Protein AF-A0A379VTX3-F1 (afdb_monomer)

InterPro domains:
  IPR024493 Fumarase D [NF007630] (1-53)
  IPR024493 Fumarase D [PF10965] (2-51)

Nearest PDB structures (foldseek):
  4mtx-assembly2_C  TM=7.151E-01  e=4.629E+00  Arabidopsis thaliana
  4afl-assembly2_F  TM=7.323E-01  e=7.875E+00  Homo sapiens
  1zw0-assembly10_D  TM=3.931E-01  e=5.286E+00  Yersinia pestis

Organism: Salmonella enterica I (NCBI:txid59201)

pLDDT: mean 83.0, std 13.68, range [57.34, 97.19]

Solvent-accessible surface area (backbone atoms only — not comparable to full-atom values): 3211 Å² total; per-residue (Å²): 118,68,74,60,55,48,54,62,38,44,78,69,72,33,61,55,67,46,57,52,52,36,52,51,48,54,54,54,71,67,38,79,92,57,89,69,55,72,68,56,51,53,51,50,52,51,50,38,56,50,49,72,74,90

Radius of gyration: 12.24 Å; Cα contacts (8 Å, |Δi|>4): 26; chains: 1; bounding box: 21×25×32 Å

Secondary structure (DSSP, 8-state):
-HHHHHHHHHTTT--HHHHHHHHHHHHHHH-TTS---HHHHHHHHHHHHHHHH-

Sequence (54 aa):
MVGKVVLEMRDLGQEPKYIVIAGVLRTALANQRIQRSALEKQAMETVINALARS

Mean predicted aligned error: 7.0 Å

Structure (mmCIF, N/CA/C/O backbone):
data_A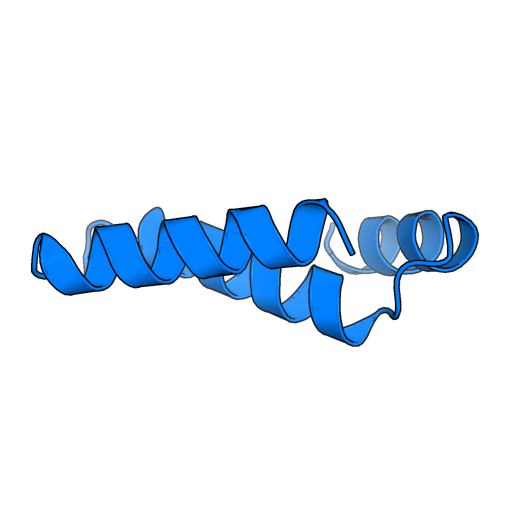F-A0A379VTX3-F1
#
_entry.id   AF-A0A379VTX3-F1
#
loop_
_atom_site.group_PDB
_atom_site.id
_atom_site.type_symbol
_atom_site.label_atom_id
_atom_site.l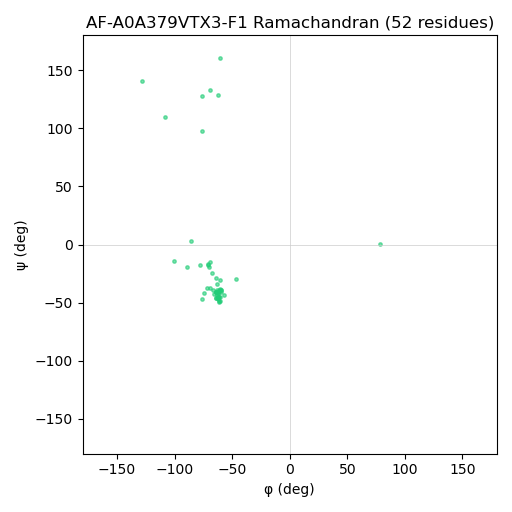abel_alt_id
_atom_site.label_comp_id
_atom_site.label_asym_id
_atom_site.label_entity_id
_atom_site.label_seq_id
_atom_site.pdbx_PDB_ins_code
_atom_site.Cartn_x
_atom_site.Cartn_y
_atom_site.Cartn_z
_atom_site.occupancy
_atom_site.B_iso_or_equiv
_atom_site.auth_seq_id
_atom_site.auth_comp_id
_atom_site.auth_asym_id
_atom_site.auth_atom_id
_atom_site.pdbx_PDB_model_num
ATOM 1 N N . MET A 1 1 ? 8.436 -14.249 -1.601 1.00 59.75 1 MET A N 1
ATOM 2 C CA . MET A 1 1 ? 7.577 -13.647 -2.649 1.00 59.75 1 MET A CA 1
ATOM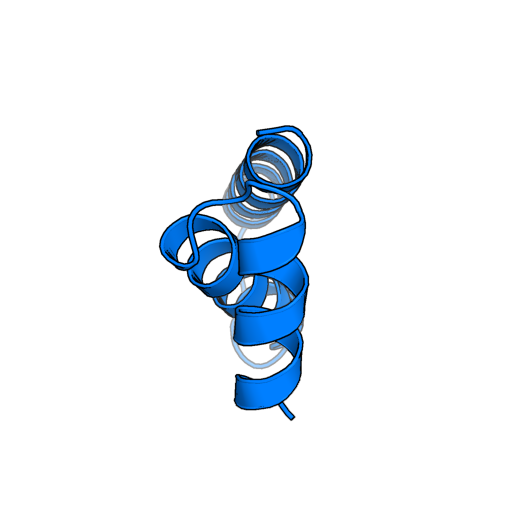 3 C C . MET A 1 1 ? 8.019 -12.237 -3.076 1.00 59.75 1 MET A C 1
ATOM 5 O O . MET A 1 1 ? 7.894 -11.937 -4.251 1.00 59.75 1 MET A O 1
ATOM 9 N N . VAL A 1 2 ? 8.597 -11.400 -2.197 1.00 57.34 2 VAL A N 1
ATOM 10 C CA . VAL A 1 2 ? 9.008 -10.006 -2.516 1.00 57.34 2 VAL A CA 1
ATOM 11 C C . VAL A 1 2 ? 10.042 -9.898 -3.651 1.00 57.34 2 VAL A C 1
ATOM 13 O O . VAL A 1 2 ? 9.916 -9.033 -4.507 1.00 57.34 2 VAL A O 1
ATOM 16 N N . GLY A 1 3 ? 11.019 -10.810 -3.716 1.00 61.31 3 GLY A N 1
ATOM 17 C CA . GLY A 1 3 ? 12.094 -10.743 -4.716 1.00 61.31 3 GLY A CA 1
ATOM 18 C C . GLY A 1 3 ? 11.646 -10.890 -6.176 1.00 61.31 3 GLY A C 1
ATOM 19 O O . GLY A 1 3 ? 12.273 -10.311 -7.049 1.00 61.31 3 GLY A O 1
ATOM 20 N N . LYS A 1 4 ? 10.548 -11.609 -6.451 1.00 66.44 4 LYS A N 1
ATOM 21 C CA . LYS A 1 4 ? 10.039 -11.797 -7.823 1.00 66.44 4 LYS A CA 1
ATOM 22 C C . LYS A 1 4 ? 9.353 -10.530 -8.348 1.00 66.44 4 LYS A C 1
ATOM 24 O O . LYS A 1 4 ? 9.620 -10.100 -9.460 1.00 66.44 4 LYS A O 1
ATOM 29 N N . VAL A 1 5 ? 8.564 -9.889 -7.486 1.00 65.62 5 VAL A N 1
ATOM 30 C CA . VAL A 1 5 ? 7.816 -8.662 -7.79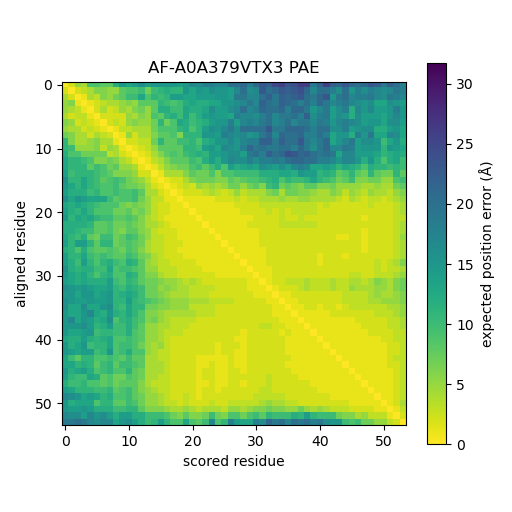9 1.00 65.62 5 VAL A CA 1
ATOM 31 C C . VAL A 1 5 ? 8.759 -7.481 -8.048 1.00 65.62 5 VAL A C 1
ATOM 33 O O . VAL A 1 5 ? 8.543 -6.697 -8.961 1.00 65.62 5 VAL A O 1
ATOM 36 N N . VAL A 1 6 ? 9.848 -7.371 -7.279 1.00 64.44 6 VAL A N 1
ATOM 37 C CA . VAL A 1 6 ? 10.845 -6.298 -7.458 1.00 64.44 6 VAL A CA 1
ATOM 38 C C . VAL A 1 6 ? 11.533 -6.373 -8.827 1.00 64.44 6 VAL A C 1
ATOM 40 O O . VAL A 1 6 ? 11.856 -5.337 -9.404 1.00 64.44 6 VAL A O 1
ATOM 43 N N . LEU A 1 7 ? 11.745 -7.583 -9.353 1.00 64.88 7 LEU A N 1
ATOM 44 C CA . LEU A 1 7 ? 12.366 -7.790 -10.662 1.00 64.88 7 LEU A CA 1
ATOM 45 C C . LEU A 1 7 ? 11.384 -7.488 -11.800 1.00 64.88 7 LEU A C 1
ATOM 47 O O . LEU A 1 7 ? 11.717 -6.704 -12.677 1.00 64.88 7 LEU A O 1
ATOM 51 N N . GLU A 1 8 ? 10.155 -8.005 -11.726 1.00 65.31 8 GLU A N 1
ATOM 52 C CA . GLU A 1 8 ? 9.110 -7.768 -12.739 1.00 65.31 8 GLU A CA 1
ATOM 53 C C . GLU A 1 8 ? 8.749 -6.281 -12.879 1.00 65.31 8 GLU A C 1
ATOM 55 O O . GLU A 1 8 ? 8.387 -5.814 -13.955 1.00 65.31 8 GLU A O 1
ATOM 60 N N . MET A 1 9 ? 8.864 -5.511 -11.796 1.00 64.62 9 MET A N 1
ATOM 61 C CA . MET A 1 9 ? 8.502 -4.094 -11.802 1.00 64.62 9 MET A CA 1
ATOM 62 C C . MET A 1 9 ? 9.663 -3.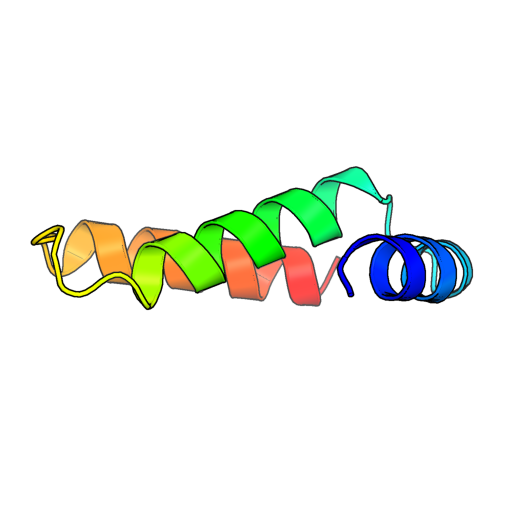171 -12.206 1.00 64.62 9 MET A C 1
ATOM 64 O O . MET A 1 9 ? 9.405 -2.075 -12.699 1.00 64.62 9 MET A O 1
ATOM 68 N N . ARG A 1 10 ? 10.921 -3.639 -12.122 1.00 60.97 10 ARG A N 1
ATOM 69 C CA . ARG A 1 10 ? 12.052 -2.996 -12.819 1.00 60.97 10 ARG A CA 1
ATOM 70 C C . ARG A 1 10 ? 11.807 -2.981 -14.329 1.00 60.97 10 ARG A C 1
ATOM 72 O O . ARG A 1 10 ? 12.081 -1.975 -14.979 1.00 60.97 10 ARG A O 1
ATOM 79 N N . ASP A 1 11 ? 11.272 -4.075 -14.863 1.00 63.69 11 ASP A N 1
ATOM 80 C CA . ASP A 1 11 ? 11.015 -4.232 -16.298 1.00 63.69 11 ASP A CA 1
ATOM 81 C C . ASP A 1 11 ? 9.864 -3.330 -16.791 1.00 63.69 11 ASP A C 1
ATOM 83 O O . ASP A 1 11 ? 9.791 -3.010 -17.975 1.00 63.69 11 ASP A O 1
ATOM 87 N N . LEU A 1 12 ? 9.011 -2.848 -15.877 1.00 65.38 12 LEU A N 1
ATOM 88 C CA . LEU A 1 12 ? 7.937 -1.881 -16.141 1.00 65.38 12 LEU A CA 1
ATOM 89 C C . LEU A 1 12 ? 8.393 -0.411 -16.084 1.00 65.38 12 LEU A C 1
ATOM 91 O O . LEU A 1 12 ? 7.566 0.489 -16.212 1.00 65.38 12 LEU A O 1
ATOM 95 N N . GLY A 1 13 ? 9.686 -0.144 -15.873 1.00 65.88 13 GLY A N 1
ATOM 96 C CA . GLY A 1 13 ? 10.218 1.218 -15.750 1.00 65.88 13 GLY A CA 1
ATOM 97 C C . GLY A 1 13 ? 9.976 1.871 -14.386 1.00 65.88 13 GLY A C 1
ATOM 98 O O . GLY A 1 13 ? 10.424 2.996 -14.168 1.00 65.88 13 GLY A O 1
ATOM 99 N N . GLN A 1 14 ? 9.337 1.168 -13.444 1.00 65.81 14 GLN A N 1
ATOM 100 C CA . GLN A 1 14 ? 9.236 1.633 -12.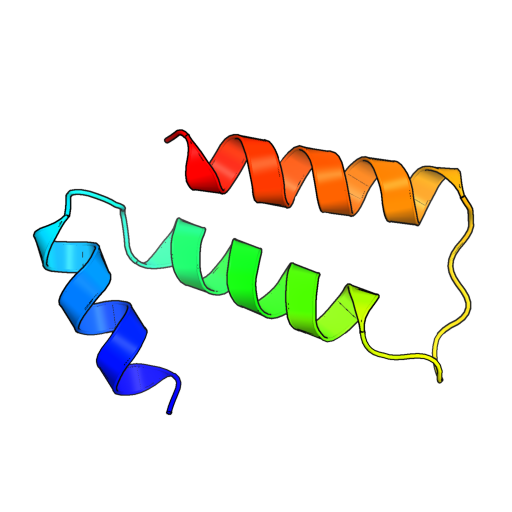067 1.00 65.81 14 GLN A CA 1
ATOM 101 C C . GLN A 1 14 ? 10.565 1.425 -11.350 1.00 65.81 14 GLN A C 1
ATOM 103 O O . GLN A 1 14 ? 11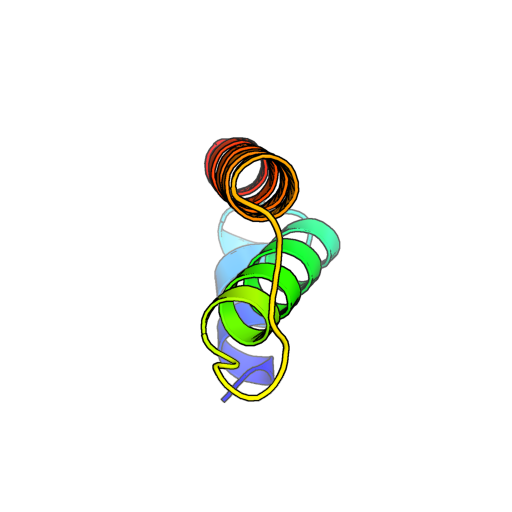.115 0.320 -11.313 1.00 65.81 14 GLN A O 1
ATOM 108 N N . GLU A 1 15 ? 11.086 2.480 -10.721 1.00 70.25 15 GLU A N 1
ATOM 109 C CA . GLU A 1 15 ? 12.271 2.314 -9.893 1.00 70.25 15 GLU A CA 1
ATOM 110 C C . GLU A 1 15 ? 11.956 1.363 -8.722 1.00 70.25 15 GLU A C 1
ATOM 112 O O . GLU A 1 15 ? 11.020 1.625 -7.956 1.00 70.25 15 GLU A O 1
ATOM 117 N N . PRO A 1 16 ? 12.772 0.310 -8.502 1.00 73.12 16 PRO A N 1
ATOM 118 C CA . PRO A 1 16 ? 12.575 -0.689 -7.446 1.00 73.12 16 PRO A CA 1
ATOM 119 C C . PRO A 1 16 ? 12.255 -0.112 -6.058 1.00 73.12 16 PRO A C 1
ATOM 121 O O . PRO A 1 16 ? 11.540 -0.728 -5.268 1.00 73.12 16 PRO A O 1
ATOM 124 N N . LYS A 1 17 ? 12.752 1.096 -5.761 1.00 77.88 17 LYS A N 1
ATOM 125 C CA . LYS A 1 17 ? 12.520 1.805 -4.498 1.00 77.88 17 LYS A CA 1
ATOM 126 C C . LYS A 1 17 ? 11.042 2.151 -4.260 1.00 77.88 17 LYS A C 1
ATOM 128 O O . LYS A 1 17 ? 10.572 1.997 -3.135 1.00 77.88 17 LYS A O 1
ATOM 133 N N . TYR A 1 18 ? 10.286 2.551 -5.284 1.00 82.44 18 TYR A N 1
ATOM 134 C CA . TYR A 1 18 ? 8.881 2.954 -5.130 1.00 82.44 18 TYR A CA 1
ATOM 135 C C . TYR A 1 18 ? 7.964 1.764 -4.856 1.00 82.44 18 TYR A C 1
ATOM 137 O O . TYR A 1 18 ? 7.087 1.831 -3.994 1.00 82.44 18 TYR A O 1
ATOM 145 N N . ILE A 1 19 ? 8.240 0.634 -5.502 1.00 81.50 19 ILE A N 1
ATOM 146 C CA . ILE A 1 19 ? 7.531 -0.633 -5.288 1.00 81.50 19 ILE A CA 1
ATOM 147 C C . ILE A 1 19 ? 7.713 -1.122 -3.856 1.00 81.50 19 ILE A C 1
ATOM 149 O O . ILE A 1 19 ? 6.746 -1.509 -3.196 1.00 81.50 19 ILE A O 1
ATOM 153 N N . VAL A 1 20 ? 8.954 -1.087 -3.362 1.00 86.69 20 VAL A N 1
ATOM 154 C CA . VAL A 1 20 ? 9.269 -1.502 -1.994 1.00 86.69 20 VAL A CA 1
ATOM 155 C C . VAL A 1 20 ? 8.539 -0.608 -0.993 1.00 86.69 20 VAL A C 1
ATOM 157 O O . VAL A 1 20 ? 7.900 -1.130 -0.081 1.00 86.69 20 VAL A O 1
ATOM 160 N N . ILE A 1 21 ? 8.543 0.715 -1.192 1.00 88.56 21 ILE A N 1
ATOM 161 C CA . ILE A 1 21 ? 7.823 1.654 -0.319 1.00 88.56 21 ILE A CA 1
ATOM 162 C C . ILE A 1 21 ? 6.313 1.372 -0.337 1.00 88.56 21 ILE A C 1
ATOM 164 O O . ILE A 1 21 ? 5.707 1.219 0.725 1.00 88.56 21 ILE A O 1
ATOM 168 N N . ALA A 1 22 ? 5.700 1.225 -1.515 1.00 90.69 22 ALA A N 1
ATOM 169 C CA . ALA A 1 22 ? 4.274 0.920 -1.632 1.00 90.69 22 ALA A CA 1
ATOM 170 C C . ALA A 1 22 ? 3.912 -0.434 -0.986 1.00 90.69 22 ALA A C 1
ATOM 172 O O . ALA A 1 22 ? 2.881 -0.556 -0.321 1.00 90.69 22 ALA A O 1
ATOM 173 N N . GLY A 1 23 ? 4.768 -1.450 -1.133 1.00 89.88 23 GLY A N 1
ATOM 174 C CA . GLY A 1 23 ? 4.598 -2.765 -0.510 1.00 89.88 23 GLY A CA 1
ATOM 175 C C . GLY A 1 23 ? 4.682 -2.724 1.019 1.00 89.88 23 GLY A C 1
ATOM 176 O O . GLY A 1 23 ? 3.847 -3.325 1.704 1.00 89.88 23 GLY A O 1
ATOM 177 N N . VAL A 1 24 ? 5.642 -1.971 1.562 1.00 92.38 24 VAL A N 1
ATOM 178 C CA . VAL A 1 24 ? 5.769 -1.745 3.009 1.00 92.38 24 VAL A CA 1
ATOM 179 C C . VAL A 1 24 ? 4.540 -1.016 3.547 1.00 92.38 24 VAL A C 1
ATOM 181 O O . VAL A 1 24 ? 3.970 -1.459 4.541 1.00 92.38 24 VAL A O 1
ATOM 184 N N . LEU A 1 25 ? 4.071 0.038 2.871 1.00 93.62 25 LEU A N 1
ATOM 185 C CA . LEU A 1 25 ? 2.886 0.791 3.294 1.00 93.62 25 LEU A CA 1
ATOM 186 C C . LEU A 1 25 ? 1.602 -0.049 3.255 1.00 93.62 25 LEU A C 1
ATOM 188 O O . LEU A 1 25 ? 0.818 0.007 4.200 1.00 93.62 25 LEU A O 1
ATOM 192 N N . ARG A 1 26 ? 1.398 -0.893 2.231 1.00 94.06 26 ARG A N 1
ATOM 193 C CA . ARG A 1 26 ? 0.258 -1.834 2.199 1.00 94.06 26 ARG A CA 1
ATOM 194 C C . ARG A 1 26 ? 0.315 -2.838 3.348 1.00 94.06 26 ARG A C 1
ATOM 196 O O . ARG A 1 26 ? -0.700 -3.092 3.992 1.00 94.06 26 ARG A O 1
ATOM 203 N N . THR A 1 27 ? 1.500 -3.379 3.632 1.00 95.50 27 THR A N 1
ATOM 204 C CA . THR A 1 27 ? 1.702 -4.313 4.753 1.00 95.50 27 THR A CA 1
ATOM 205 C C . THR A 1 27 ? 1.446 -3.622 6.091 1.00 95.50 27 THR A C 1
ATOM 207 O O . THR A 1 27 ? 0.803 -4.184 6.977 1.00 95.50 27 THR A O 1
ATOM 210 N N . ALA A 1 28 ? 1.902 -2.376 6.229 1.00 94.69 28 ALA A N 1
ATOM 211 C CA . ALA A 1 28 ? 1.660 -1.555 7.401 1.00 94.69 28 ALA A CA 1
ATOM 212 C C . ALA A 1 28 ? 0.156 -1.308 7.599 1.00 94.69 28 ALA A C 1
ATOM 214 O O . ALA A 1 28 ? -0.340 -1.577 8.692 1.00 94.69 28 ALA A O 1
ATOM 215 N N . LEU A 1 29 ? -0.574 -0.881 6.562 1.00 94.75 29 LEU A N 1
ATOM 216 C CA . LEU A 1 29 ? -2.026 -0.657 6.611 1.00 94.75 29 LEU A CA 1
ATOM 217 C C . LEU A 1 29 ? -2.820 -1.923 6.961 1.00 94.75 29 LEU A C 1
ATOM 219 O O . LEU A 1 29 ? -3.776 -1.844 7.729 1.00 94.75 29 LEU A O 1
ATOM 223 N N . ALA A 1 30 ? -2.405 -3.087 6.456 1.00 94.69 30 ALA A N 1
ATOM 224 C CA . ALA A 1 30 ? -3.042 -4.367 6.766 1.00 94.69 30 ALA A CA 1
ATOM 225 C C . ALA A 1 30 ? -2.792 -4.844 8.212 1.00 94.69 30 ALA A C 1
ATOM 227 O O . ALA A 1 30 ? -3.504 -5.717 8.712 1.00 94.69 30 ALA A O 1
ATOM 228 N N . ASN A 1 31 ? -1.792 -4.288 8.905 1.00 95.88 31 ASN A N 1
ATOM 229 C CA . ASN A 1 31 ? -1.483 -4.664 10.279 1.00 95.88 31 ASN A CA 1
ATOM 230 C C . ASN A 1 31 ? -2.487 -4.048 11.268 1.00 95.88 31 ASN A C 1
ATOM 232 O O . ASN A 1 31 ? -2.314 -2.916 11.723 1.00 95.88 31 ASN A O 1
ATOM 236 N N . GLN A 1 32 ? -3.488 -4.845 11.651 1.00 92.81 32 GLN A N 1
ATOM 237 C CA . GLN A 1 32 ? -4.534 -4.483 12.614 1.00 92.81 32 GLN A CA 1
ATOM 238 C C . GLN A 1 32 ? -4.036 -4.342 14.063 1.00 92.81 32 GLN A C 1
ATOM 240 O O . GLN A 1 32 ? -4.740 -3.764 14.887 1.00 92.81 32 GLN A O 1
ATOM 245 N N . ARG A 1 33 ? -2.828 -4.831 14.394 1.00 96.69 33 ARG A N 1
ATOM 246 C CA . ARG A 1 33 ? -2.243 -4.672 15.742 1.00 96.69 33 ARG A CA 1
ATOM 247 C C . ARG A 1 33 ? -1.822 -3.232 16.034 1.00 96.69 33 ARG A C 1
ATOM 249 O O . ARG A 1 33 ? -1.604 -2.889 17.189 1.00 96.69 33 ARG A O 1
ATOM 256 N N . ILE A 1 34 ? -1.679 -2.407 14.997 1.00 95.12 34 ILE A N 1
ATOM 257 C CA . ILE A 1 34 ? -1.300 -1.001 15.113 1.00 95.12 34 ILE A CA 1
ATOM 258 C C . ILE A 1 34 ? -2.533 -0.158 14.790 1.00 95.12 34 ILE A C 1
ATOM 260 O O . ILE A 1 34 ? -2.963 -0.084 13.634 1.00 95.12 34 ILE A O 1
ATOM 264 N N . GLN A 1 35 ?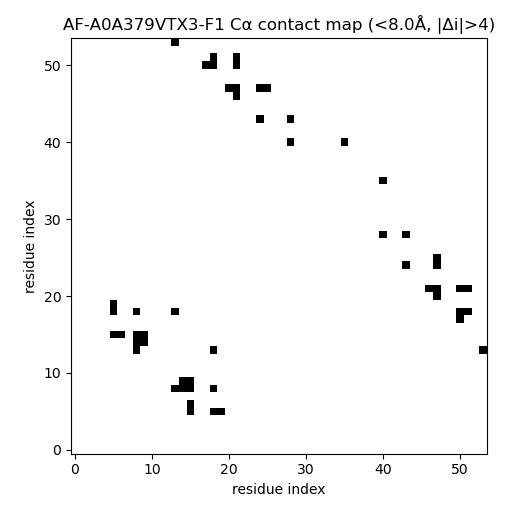 -3.092 0.497 15.810 1.00 93.19 35 GLN A N 1
ATOM 265 C CA . GLN A 1 35 ? -4.115 1.516 15.599 1.00 93.19 35 GLN A CA 1
ATOM 266 C C . GLN A 1 35 ? -3.490 2.743 14.943 1.00 93.19 35 GLN A C 1
ATOM 268 O O . GLN A 1 35 ? -2.435 3.220 15.346 1.00 93.19 35 GLN A O 1
ATOM 273 N N . ARG A 1 36 ? -4.161 3.232 13.906 1.00 94.69 36 ARG A N 1
ATOM 274 C CA . ARG A 1 36 ? -3.788 4.427 13.153 1.00 94.69 36 ARG A CA 1
ATOM 275 C C . ARG A 1 36 ? -4.992 5.334 13.086 1.00 94.69 36 ARG A C 1
ATOM 277 O O . ARG A 1 36 ? -6.113 4.849 12.890 1.00 94.69 36 ARG A O 1
ATOM 284 N N . SER A 1 37 ? -4.747 6.627 13.206 1.00 97.19 37 SER A N 1
ATOM 285 C CA . SER A 1 37 ? -5.760 7.645 12.969 1.00 97.19 37 SER A CA 1
ATOM 286 C C . SER A 1 37 ? -6.277 7.579 11.526 1.00 97.19 37 SER A C 1
ATOM 288 O O . SER A 1 37 ? -5.634 7.031 10.625 1.00 97.19 37 SER A O 1
ATOM 290 N N . ALA A 1 38 ? -7.458 8.153 11.293 1.00 96.06 38 ALA A N 1
ATOM 291 C CA . ALA A 1 38 ? -8.018 8.254 9.947 1.00 96.06 38 ALA A CA 1
ATOM 292 C C . ALA A 1 38 ? -7.093 9.044 9.000 1.00 96.06 38 ALA A C 1
ATOM 294 O O . ALA A 1 38 ? -6.892 8.631 7.859 1.00 96.06 38 ALA A O 1
ATOM 295 N N . LEU A 1 39 ? -6.470 10.118 9.503 1.00 97.12 39 LEU A N 1
ATOM 296 C CA . LEU A 1 39 ? -5.539 10.952 8.742 1.00 97.12 39 LEU A CA 1
ATOM 297 C C . LEU A 1 39 ? -4.312 10.158 8.275 1.00 97.12 39 LEU A C 1
ATOM 299 O O . LEU A 1 39 ? -3.928 10.238 7.111 1.00 97.12 39 LEU A O 1
ATOM 303 N N . GLU A 1 40 ? -3.717 9.354 9.157 1.00 95.50 40 GLU A N 1
ATOM 304 C CA . GLU A 1 40 ? -2.558 8.526 8.811 1.00 95.50 40 GLU A CA 1
ATOM 305 C C . GLU A 1 40 ? -2.903 7.465 7.763 1.00 95.50 40 GLU A C 1
ATOM 307 O O . GLU A 1 40 ? -2.119 7.243 6.840 1.00 95.50 40 GLU A O 1
ATOM 312 N N . LYS A 1 41 ? -4.076 6.825 7.868 1.00 96.25 41 LYS A N 1
ATOM 313 C CA . LYS A 1 41 ? -4.532 5.859 6.856 1.00 96.25 41 LYS A CA 1
ATOM 314 C C . LYS A 1 41 ? -4.673 6.523 5.489 1.00 96.25 41 LYS A C 1
ATOM 316 O O . LYS A 1 41 ? -4.103 6.036 4.516 1.00 96.25 41 LYS A O 1
ATOM 321 N N . GLN A 1 42 ? -5.343 7.673 5.444 1.00 96.00 42 GLN A N 1
ATOM 322 C CA . GLN A 1 42 ? -5.545 8.435 4.214 1.00 96.00 42 GLN A CA 1
ATOM 323 C C . GLN A 1 42 ? -4.218 8.904 3.597 1.00 96.00 42 GLN A C 1
ATOM 325 O O . GLN A 1 42 ? -4.032 8.823 2.380 1.00 96.00 42 GLN A O 1
ATOM 330 N N . ALA A 1 43 ? -3.269 9.354 4.421 1.00 96.50 43 ALA A N 1
ATOM 331 C CA . ALA A 1 43 ? -1.942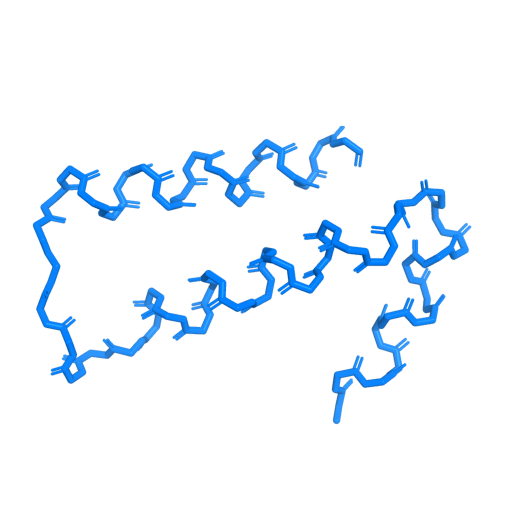 9.750 3.959 1.00 96.50 43 ALA A CA 1
ATOM 332 C C . ALA A 1 43 ? -1.183 8.566 3.334 1.00 96.50 43 ALA A C 1
ATOM 334 O O . ALA A 1 43 ? -0.650 8.688 2.231 1.00 96.50 43 ALA A O 1
ATOM 335 N N . MET A 1 44 ? -1.182 7.400 3.989 1.00 95.88 44 MET A N 1
ATOM 336 C CA . MET A 1 44 ? -0.530 6.193 3.464 1.00 95.88 44 MET A CA 1
ATOM 337 C C . MET A 1 44 ? -1.165 5.713 2.156 1.00 95.88 44 MET A C 1
ATOM 339 O O . MET A 1 44 ? -0.443 5.381 1.217 1.00 95.88 44 MET A O 1
ATOM 343 N N . GLU A 1 45 ? -2.497 5.709 2.061 1.00 95.69 45 GLU A N 1
ATOM 344 C CA . GLU A 1 45 ? -3.218 5.358 0.830 1.00 95.69 45 GLU A CA 1
ATOM 345 C C . GLU A 1 45 ? -2.893 6.318 -0.318 1.00 95.69 45 GLU A C 1
ATOM 347 O O . GLU A 1 45 ? -2.657 5.882 -1.446 1.00 95.69 45 GLU A O 1
ATOM 352 N N . THR A 1 46 ? -2.805 7.618 -0.028 1.00 95.25 46 THR A N 1
ATOM 353 C CA . THR A 1 46 ? -2.423 8.638 -1.015 1.00 95.25 46 THR A CA 1
ATOM 354 C C . THR A 1 46 ? -1.023 8.373 -1.565 1.00 95.25 46 THR A C 1
ATOM 356 O O . THR A 1 46 ? -0.830 8.396 -2.780 1.00 95.25 46 THR A O 1
ATOM 359 N N . VAL A 1 47 ? -0.060 8.049 -0.696 1.00 90.50 47 VAL A N 1
ATOM 360 C CA . VAL A 1 47 ? 1.306 7.707 -1.119 1.00 90.50 47 VAL A CA 1
ATOM 361 C C . VAL A 1 47 ? 1.317 6.429 -1.957 1.00 90.50 47 VAL A C 1
ATOM 363 O O . VAL A 1 47 ? 1.914 6.421 -3.028 1.00 90.50 47 VAL A O 1
ATOM 366 N N . ILE A 1 48 ? 0.623 5.366 -1.539 1.00 91.94 48 ILE A N 1
ATOM 367 C CA . ILE A 1 48 ? 0.538 4.117 -2.319 1.00 91.94 48 ILE A CA 1
ATOM 368 C C . ILE A 1 48 ? -0.022 4.384 -3.722 1.00 91.94 48 ILE A C 1
ATOM 370 O O . ILE A 1 48 ? 0.502 3.857 -4.703 1.00 91.94 48 ILE A O 1
ATOM 374 N N . ASN A 1 49 ? -1.066 5.208 -3.822 1.00 91.31 49 ASN A N 1
ATOM 375 C CA . ASN A 1 49 ? -1.696 5.552 -5.094 1.00 91.31 49 ASN A CA 1
ATOM 376 C C . ASN A 1 49 ? -0.802 6.431 -5.974 1.00 91.31 49 ASN A C 1
ATOM 378 O O . ASN A 1 49 ? -0.790 6.242 -7.188 1.00 91.31 49 ASN A O 1
ATOM 382 N N . ALA A 1 50 ? -0.053 7.365 -5.385 1.00 88.25 50 ALA A N 1
ATOM 383 C CA . ALA A 1 50 ? 0.917 8.179 -6.111 1.00 88.25 50 ALA A CA 1
ATOM 384 C C . ALA A 1 50 ? 2.046 7.308 -6.681 1.00 88.25 50 ALA A C 1
ATOM 386 O O . ALA A 1 50 ? 2.339 7.392 -7.869 1.00 88.25 50 ALA A O 1
ATOM 387 N N . LEU A 1 51 ? 2.595 6.403 -5.862 1.00 85.69 51 LEU A N 1
ATOM 388 C CA . LEU A 1 51 ? 3.674 5.492 -6.254 1.00 85.69 51 LEU A CA 1
ATOM 389 C C . LEU A 1 51 ? 3.245 4.442 -7.292 1.00 85.69 51 LEU A C 1
ATOM 391 O O . LEU A 1 51 ? 4.075 3.911 -8.020 1.00 85.69 51 LEU A O 1
ATOM 395 N N . ALA A 1 52 ? 1.952 4.118 -7.364 1.00 80.19 52 ALA A N 1
ATOM 396 C CA . ALA A 1 52 ? 1.412 3.213 -8.379 1.00 80.19 52 ALA A CA 1
ATOM 397 C C . ALA A 1 52 ? 1.238 3.876 -9.758 1.00 80.19 52 ALA A C 1
ATOM 399 O O . ALA A 1 52 ? 1.066 3.168 -10.746 1.00 80.19 52 ALA A O 1
ATOM 400 N N . ARG A 1 53 ? 1.228 5.214 -9.818 1.00 71.81 53 ARG A N 1
ATOM 401 C CA . ARG A 1 53 ? 1.052 5.998 -11.054 1.00 71.81 53 ARG A CA 1
ATOM 402 C C . ARG A 1 53 ? 2.366 6.535 -11.623 1.00 71.81 53 ARG A C 1
ATOM 404 O O . ARG A 1 53 ? 2.358 7.028 -12.746 1.00 71.81 53 ARG A O 1
ATOM 411 N N . SER A 1 54 ? 3.433 6.494 -10.829 1.00 60.44 54 SER A N 1
ATOM 412 C CA . SER A 1 54 ? 4.799 6.891 -11.189 1.00 60.44 54 SER A CA 1
ATOM 413 C C . SER A 1 54 ? 5.590 5.776 -11.850 1.00 60.44 54 SER A C 1
ATOM 415 O O . SER A 1 54 ? 5.326 4.597 -11.512 1.00 60.44 54 SER A O 1
#

Foldseek 3Di:
DLVVVLVVVVVVVQHSVLVVLLVVLVVVLPPPVDDDDPVVNVVSVVSNVVSVVD